Protein AF-A0A543K991-F1 (afdb_monomer_lite)

Organism: NCBI:txid393481

Radius of gyration: 12.43 Å; chains: 1; bounding box: 25×21×35 Å

InterPro domains:
  IPR027367 YMGG-like Gly-zipper [PF13441] (1-64)

Secondary structure (DSSP, 8-state):
-HHHHHHHHHHHHHHHHHHT---HHHHHHHHHHHHHHHHHHH--THHHHHHHHHHHHHHHHHHHTS---

Sequence (69 aa):
MKKLSVMALFAASLAVVTGCTNDPQINAATGALTGAAVGTQIGSGSGRTAAILGGAAVGTVVGANAPTY

Structure (mmCIF, N/CA/C/O backbone):
data_AF-A0A543K991-F1
#
_entry.id   AF-A0A543K991-F1
#
loop_
_atom_site.group_PDB
_atom_site.id
_atom_site.type_symbol
_atom_site.label_atom_id
_atom_site.label_alt_id
_atom_site.label_comp_id
_atom_site.label_asym_id
_atom_site.label_entity_id
_atom_site.label_seq_id
_atom_site.pdbx_PDB_ins_code
_atom_site.Cartn_x
_atom_site.Cartn_y
_atom_site.Cartn_z
_atom_site.occupancy
_atom_site.B_iso_or_equiv
_atom_site.auth_seq_id
_atom_site.auth_comp_id
_atom_site.auth_asym_id
_atom_site.auth_atom_id
_atom_site.pdbx_PDB_model_num
ATOM 1 N N . MET A 1 1 ? 4.731 13.651 14.662 1.00 46.41 1 MET A N 1
ATOM 2 C CA . MET A 1 1 ? 4.921 14.560 13.505 1.00 46.41 1 MET A CA 1
ATOM 3 C C . MET A 1 1 ? 6.335 14.496 12.916 1.00 46.41 1 MET A C 1
ATOM 5 O O . MET A 1 1 ? 6.448 14.229 11.732 1.00 46.41 1 MET A O 1
ATOM 9 N N . LYS A 1 2 ? 7.421 14.604 13.706 1.00 49.41 2 LYS A N 1
ATOM 10 C CA . LYS A 1 2 ? 8.813 14.466 13.202 1.00 49.41 2 LYS A CA 1
ATOM 11 C C . LYS A 1 2 ? 9.095 13.127 12.481 1.00 49.41 2 LYS A C 1
ATOM 13 O O . LYS A 1 2 ? 9.718 13.111 11.430 1.00 49.41 2 LYS A O 1
ATOM 18 N N . LYS A 1 3 ? 8.569 12.016 13.019 1.00 52.66 3 LYS A N 1
ATOM 19 C CA . LYS A 1 3 ? 8.748 10.647 12.484 1.00 52.66 3 LYS A CA 1
ATOM 20 C C . LYS A 1 3 ? 8.010 10.401 11.157 1.00 52.66 3 LYS A C 1
ATOM 22 O O . LYS A 1 3 ? 8.472 9.619 10.340 1.00 52.66 3 LYS A O 1
ATOM 27 N N . LEU A 1 4 ? 6.891 11.102 10.947 1.00 57.66 4 LEU A N 1
ATOM 28 C CA . LEU A 1 4 ? 6.104 11.019 9.712 1.00 57.66 4 LEU A CA 1
ATOM 29 C C . LEU A 1 4 ? 6.836 11.712 8.555 1.00 57.66 4 LEU A C 1
ATOM 31 O O . LEU A 1 4 ? 6.859 11.193 7.449 1.00 57.66 4 LEU A O 1
ATOM 35 N N . SER A 1 5 ? 7.494 12.841 8.846 1.00 56.59 5 SER A N 1
ATOM 36 C CA . SER A 1 5 ? 8.293 13.581 7.863 1.00 56.59 5 SER A CA 1
ATOM 37 C C . SER A 1 5 ? 9.507 12.775 7.387 1.00 56.59 5 SER A C 1
ATOM 39 O O . SER A 1 5 ? 9.793 12.738 6.198 1.00 56.59 5 SER A O 1
ATOM 41 N N . VAL A 1 6 ? 10.172 12.047 8.293 1.00 67.00 6 VAL A N 1
ATOM 42 C CA . VAL A 1 6 ? 11.304 11.172 7.933 1.00 67.00 6 VAL A CA 1
ATOM 43 C C . VAL A 1 6 ? 10.850 9.976 7.089 1.00 67.00 6 VAL A C 1
ATOM 45 O O . VAL A 1 6 ? 11.505 9.669 6.100 1.00 67.00 6 VAL A O 1
ATOM 48 N N . MET A 1 7 ? 9.714 9.336 7.409 1.00 63.81 7 MET A N 1
ATOM 49 C CA . MET A 1 7 ? 9.161 8.275 6.550 1.00 63.81 7 MET A CA 1
ATOM 50 C C . MET A 1 7 ? 8.734 8.796 5.176 1.00 63.81 7 MET A C 1
ATOM 52 O O . MET A 1 7 ? 8.957 8.110 4.187 1.00 63.81 7 MET A O 1
ATOM 56 N N . ALA A 1 8 ? 8.148 9.992 5.101 1.00 64.19 8 ALA A N 1
ATOM 57 C CA . ALA A 1 8 ? 7.758 10.598 3.831 1.00 64.19 8 ALA A CA 1
ATOM 58 C C . ALA A 1 8 ? 8.980 10.956 2.971 1.00 64.19 8 ALA A C 1
ATOM 60 O O . ALA A 1 8 ? 8.987 10.677 1.779 1.00 64.19 8 ALA A O 1
ATOM 61 N N . LEU A 1 9 ? 10.037 11.500 3.582 1.00 63.34 9 LEU A N 1
ATOM 62 C CA . LEU A 1 9 ? 11.317 11.763 2.917 1.00 63.34 9 LEU A CA 1
ATOM 63 C C . LEU A 1 9 ? 11.972 10.475 2.406 1.00 63.34 9 LEU A C 1
ATOM 65 O O . LEU A 1 9 ? 12.480 10.461 1.291 1.00 63.34 9 LEU A O 1
ATOM 69 N N . PHE A 1 10 ? 11.915 9.394 3.187 1.00 68.12 10 PHE A N 1
ATOM 70 C CA . PHE A 1 10 ? 12.456 8.092 2.794 1.00 68.12 10 PHE A CA 1
ATOM 71 C C . PHE A 1 10 ? 11.627 7.427 1.683 1.00 68.12 10 PHE A C 1
ATOM 73 O O . PHE A 1 10 ? 12.173 6.850 0.751 1.00 68.12 10 PHE A O 1
ATOM 80 N N . ALA A 1 11 ? 10.298 7.541 1.739 1.00 65.75 11 ALA A N 1
ATOM 81 C CA . ALA A 1 11 ? 9.419 7.065 0.674 1.00 65.75 11 ALA A CA 1
ATOM 82 C C . ALA A 1 11 ? 9.613 7.866 -0.623 1.00 65.75 11 ALA A C 1
ATOM 84 O O . ALA A 1 11 ? 9.629 7.284 -1.702 1.00 65.75 11 ALA A O 1
ATOM 85 N N . ALA A 1 12 ? 9.819 9.182 -0.527 1.00 64.31 12 ALA A N 1
ATOM 86 C CA . ALA A 1 12 ? 10.082 10.041 -1.677 1.00 64.31 12 ALA A CA 1
ATOM 87 C C . ALA A 1 12 ? 11.434 9.732 -2.338 1.00 64.31 12 ALA A C 1
ATOM 89 O O . ALA A 1 12 ? 11.519 9.697 -3.564 1.00 64.31 12 ALA A O 1
ATOM 90 N N . SER A 1 13 ? 12.483 9.456 -1.555 1.00 62.62 13 SER A N 1
ATOM 91 C CA . SER A 1 13 ? 13.771 9.036 -2.112 1.00 62.62 13 SER A CA 1
ATOM 92 C C . SER A 1 13 ? 13.701 7.644 -2.747 1.00 62.62 13 SER A C 1
ATOM 94 O O . SER A 1 13 ? 14.286 7.445 -3.808 1.00 62.62 13 SER A O 1
ATOM 96 N N . LEU A 1 14 ? 12.936 6.705 -2.175 1.00 62.25 14 LEU A N 1
ATOM 97 C CA . LEU A 1 14 ? 12.684 5.406 -2.813 1.00 62.25 14 LEU A CA 1
ATOM 98 C C . LEU A 1 14 ? 11.852 5.536 -4.096 1.00 62.25 14 LEU A C 1
ATOM 100 O O . LEU A 1 14 ? 12.140 4.833 -5.056 1.00 62.25 14 LEU A O 1
ATOM 104 N N . ALA A 1 15 ? 10.882 6.453 -4.146 1.00 63.22 15 ALA A N 1
ATOM 105 C CA . ALA A 1 15 ? 10.076 6.702 -5.341 1.00 63.22 15 ALA A CA 1
ATOM 106 C C . ALA A 1 15 ? 10.917 7.238 -6.517 1.00 63.22 15 ALA A C 1
ATOM 108 O O . ALA A 1 15 ? 10.677 6.877 -7.668 1.00 63.22 15 ALA A O 1
ATOM 109 N N . VAL A 1 16 ? 11.936 8.058 -6.232 1.00 63.50 16 VAL A N 1
ATOM 110 C CA . VAL A 1 16 ? 12.918 8.507 -7.237 1.00 63.50 16 VAL A CA 1
ATOM 111 C C . VAL A 1 16 ? 13.761 7.336 -7.744 1.00 63.50 16 VAL A C 1
ATOM 113 O O . VAL A 1 16 ? 13.985 7.224 -8.944 1.00 63.50 16 VAL A O 1
ATOM 116 N N . VAL A 1 17 ? 14.182 6.429 -6.856 1.00 61.78 17 VAL A N 1
ATOM 117 C CA . VAL A 1 17 ? 14.920 5.217 -7.253 1.00 61.78 17 VAL A CA 1
ATOM 118 C C . VAL A 1 17 ? 14.037 4.279 -8.079 1.00 61.78 17 VAL A C 1
ATOM 120 O O . VAL A 1 17 ? 14.522 3.673 -9.031 1.00 61.78 17 VAL A O 1
ATOM 123 N N . THR A 1 18 ? 12.738 4.197 -7.784 1.00 61.41 18 THR A N 1
ATOM 124 C CA . THR A 1 18 ? 11.813 3.356 -8.553 1.00 61.41 18 THR A CA 1
ATOM 125 C C . THR A 1 18 ? 11.375 3.968 -9.873 1.00 61.41 18 THR A C 1
ATOM 127 O O . THR A 1 18 ? 11.055 3.248 -10.804 1.00 61.41 18 THR A O 1
ATOM 130 N N . GLY A 1 19 ? 11.425 5.294 -10.006 1.00 59.06 19 GLY A N 1
ATOM 131 C CA . GLY A 1 19 ? 11.313 5.939 -11.315 1.00 59.06 19 GLY A CA 1
ATOM 132 C C . GLY A 1 19 ? 12.450 5.550 -12.267 1.00 59.06 19 GLY A C 1
ATOM 133 O O . GLY A 1 19 ? 12.279 5.639 -13.477 1.00 59.06 19 GLY A O 1
ATOM 134 N N . CYS A 1 20 ? 13.584 5.087 -11.728 1.00 65.00 20 CYS A N 1
ATOM 135 C CA . CYS A 1 20 ? 14.731 4.601 -12.493 1.00 65.00 20 CYS A CA 1
ATOM 136 C C . CYS A 1 20 ? 14.785 3.067 -12.630 1.00 65.00 20 CYS A C 1
ATOM 138 O O . CYS A 1 20 ? 15.745 2.564 -13.211 1.00 65.00 20 CYS A O 1
ATOM 140 N N . THR A 1 21 ? 13.821 2.312 -12.080 1.00 64.12 21 THR A N 1
ATOM 141 C CA . THR A 1 21 ? 13.769 0.848 -12.222 1.00 64.12 21 THR A CA 1
ATOM 142 C C . THR A 1 21 ? 12.564 0.423 -13.055 1.00 64.12 21 THR A C 1
ATOM 144 O O . THR A 1 21 ? 11.409 0.717 -12.746 1.00 64.12 21 THR A O 1
ATOM 147 N N . ASN A 1 22 ? 12.836 -0.310 -14.131 1.00 68.31 22 ASN A N 1
ATOM 148 C CA . ASN A 1 22 ? 11.805 -0.889 -14.989 1.00 68.31 22 ASN A CA 1
ATOM 149 C C . ASN A 1 22 ? 11.383 -2.288 -14.492 1.00 68.31 22 ASN A C 1
ATOM 151 O O . ASN A 1 22 ? 10.682 -3.008 -15.199 1.00 68.31 22 ASN A O 1
ATOM 155 N N . ASP A 1 23 ? 11.792 -2.685 -13.280 1.00 76.75 23 ASP A N 1
ATOM 156 C CA . ASP A 1 23 ? 11.446 -3.982 -12.711 1.00 76.75 23 ASP A CA 1
ATOM 157 C C . ASP A 1 23 ? 10.033 -3.966 -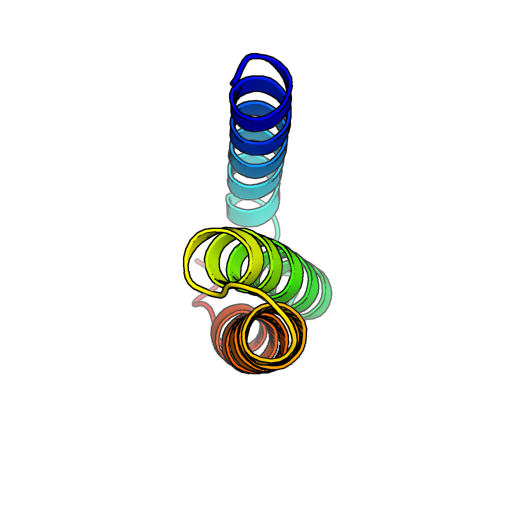12.104 1.00 76.75 23 ASP A C 1
ATOM 159 O O . ASP A 1 23 ? 9.786 -3.291 -11.093 1.00 76.75 23 ASP A O 1
ATOM 163 N N . PRO A 1 24 ? 9.095 -4.775 -12.633 1.00 72.19 24 PRO A N 1
ATOM 164 C CA . PRO A 1 24 ? 7.712 -4.798 -12.158 1.00 72.19 24 PRO A CA 1
ATOM 165 C C . PRO A 1 24 ? 7.606 -5.232 -10.690 1.00 72.19 24 PRO A C 1
ATOM 167 O O . PRO A 1 24 ? 6.686 -4.829 -9.982 1.00 72.19 24 PRO A O 1
ATOM 170 N N . GLN A 1 25 ? 8.570 -6.016 -10.200 1.00 78.44 25 GLN A N 1
ATOM 171 C CA . GLN A 1 25 ? 8.621 -6.458 -8.808 1.00 78.44 25 GLN A CA 1
ATOM 172 C C . GLN A 1 25 ? 8.964 -5.312 -7.846 1.00 78.44 25 GLN A C 1
ATOM 174 O O . GLN A 1 25 ? 8.371 -5.211 -6.770 1.00 78.44 25 GLN A O 1
ATOM 179 N N . ILE A 1 26 ? 9.882 -4.427 -8.241 1.00 77.00 26 ILE A N 1
ATOM 180 C CA . ILE A 1 26 ? 10.254 -3.260 -7.438 1.00 77.00 26 ILE A CA 1
ATOM 181 C C . ILE A 1 26 ? 9.125 -2.224 -7.470 1.00 77.00 26 ILE A C 1
ATOM 183 O O . ILE A 1 26 ? 8.774 -1.666 -6.427 1.00 77.00 26 ILE A O 1
ATOM 187 N N . ASN A 1 27 ? 8.475 -2.034 -8.619 1.00 75.38 27 ASN A N 1
ATOM 188 C CA . ASN A 1 27 ? 7.335 -1.123 -8.725 1.00 75.38 27 ASN A CA 1
ATOM 189 C C . ASN A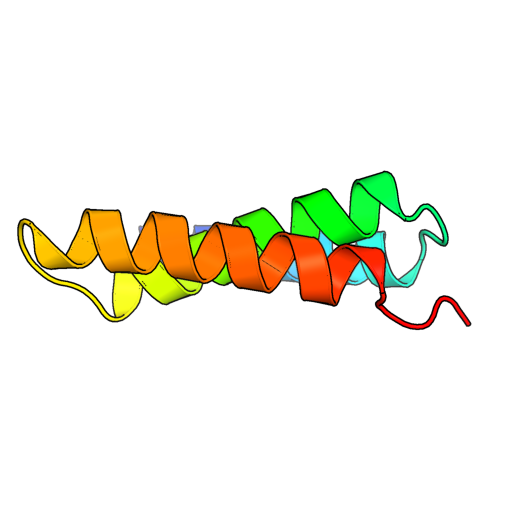 1 27 ? 6.123 -1.622 -7.924 1.00 75.38 27 ASN A C 1
ATOM 191 O O . ASN A 1 27 ? 5.487 -0.833 -7.220 1.00 75.38 27 ASN A O 1
ATOM 195 N N . ALA A 1 28 ? 5.862 -2.934 -7.912 1.00 79.12 28 ALA A N 1
ATOM 196 C CA . ALA A 1 28 ? 4.849 -3.542 -7.049 1.00 79.12 28 ALA A CA 1
ATOM 197 C C . ALA A 1 28 ? 5.152 -3.331 -5.557 1.00 79.12 28 ALA A C 1
ATOM 199 O O . ALA A 1 28 ? 4.269 -2.932 -4.797 1.00 79.12 28 ALA A O 1
ATOM 200 N N . ALA A 1 29 ? 6.398 -3.557 -5.125 1.00 79.88 29 ALA A N 1
ATOM 201 C CA . ALA A 1 29 ? 6.802 -3.357 -3.734 1.00 79.88 29 ALA A CA 1
ATOM 202 C C . ALA A 1 29 ? 6.655 -1.890 -3.300 1.00 79.88 29 ALA A C 1
ATOM 204 O O . ALA A 1 29 ? 6.126 -1.603 -2.225 1.00 79.88 29 ALA A O 1
ATOM 205 N N . THR A 1 30 ? 7.053 -0.949 -4.151 1.00 80.44 30 THR A N 1
ATOM 206 C CA . THR A 1 30 ? 6.960 0.487 -3.859 1.00 80.44 30 THR A CA 1
ATOM 207 C C . THR A 1 30 ? 5.521 0.966 -3.805 1.00 80.44 30 THR A C 1
ATOM 209 O O . THR A 1 30 ? 5.147 1.700 -2.885 1.00 80.44 30 THR A O 1
ATOM 212 N N . GLY A 1 31 ? 4.685 0.503 -4.732 1.00 76.38 31 GLY A N 1
ATOM 213 C CA . GLY A 1 31 ? 3.254 0.756 -4.693 1.00 76.38 31 GLY A CA 1
ATOM 214 C C . GLY A 1 31 ? 2.620 0.210 -3.411 1.00 76.38 31 GLY A C 1
ATOM 215 O O . GLY A 1 31 ? 1.878 0.935 -2.748 1.00 76.38 31 GLY A O 1
ATOM 216 N N . ALA A 1 32 ? 2.989 -1.005 -2.985 1.00 82.12 32 ALA A N 1
ATOM 217 C CA . ALA A 1 32 ? 2.536 -1.601 -1.725 1.00 82.12 32 ALA A CA 1
ATOM 218 C C . ALA A 1 32 ? 2.867 -0.734 -0.510 1.00 82.12 32 ALA A C 1
ATOM 220 O O . ALA A 1 32 ? 2.006 -0.446 0.319 1.00 82.12 32 ALA A O 1
ATOM 221 N N . LEU A 1 33 ? 4.129 -0.316 -0.404 1.00 79.50 33 LEU A N 1
ATOM 222 C CA . LEU A 1 33 ? 4.634 0.461 0.723 1.00 79.50 33 LEU A CA 1
ATOM 223 C C . LEU A 1 33 ? 3.996 1.849 0.764 1.00 79.50 33 LEU A C 1
ATOM 225 O O . LEU A 1 33 ? 3.605 2.323 1.831 1.00 79.50 33 LEU A O 1
ATOM 229 N N . THR A 1 34 ? 3.831 2.472 -0.401 1.00 82.25 34 THR A N 1
ATOM 230 C CA . THR A 1 34 ? 3.170 3.773 -0.536 1.00 82.25 34 THR A CA 1
ATOM 231 C C . THR A 1 34 ? 1.697 3.668 -0.154 1.00 82.25 34 THR A C 1
ATOM 233 O O . THR A 1 34 ? 1.211 4.434 0.676 1.00 82.25 34 THR A O 1
ATOM 236 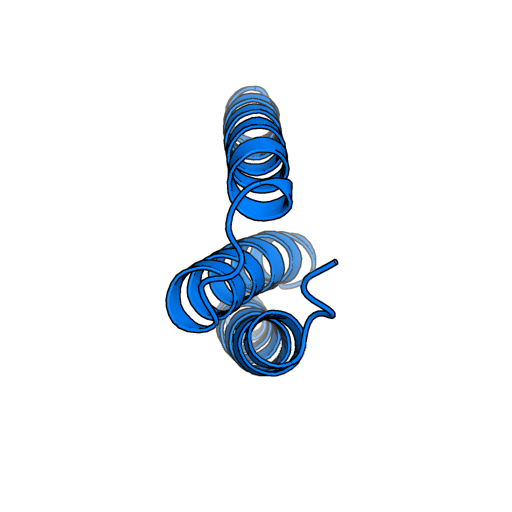N N . GLY A 1 35 ? 0.991 2.668 -0.680 1.00 79.12 35 GLY A N 1
ATOM 237 C CA . GLY A 1 35 ? -0.407 2.411 -0.361 1.00 79.12 35 GLY A CA 1
ATOM 238 C C . GLY A 1 35 ? -0.632 2.068 1.115 1.00 79.12 35 GLY A C 1
ATOM 239 O O . GLY A 1 35 ? -1.558 2.591 1.735 1.00 79.12 35 GLY A O 1
ATOM 240 N N . ALA A 1 36 ? 0.260 1.282 1.721 1.00 79.62 36 ALA A N 1
ATOM 241 C CA . ALA A 1 36 ? 0.268 1.000 3.156 1.00 79.62 36 ALA A CA 1
ATOM 242 C C . ALA A 1 36 ? 0.475 2.275 3.993 1.00 79.62 36 ALA A C 1
ATOM 244 O O . ALA A 1 36 ? -0.209 2.493 4.997 1.00 79.62 36 ALA A O 1
ATOM 245 N N . ALA A 1 37 ? 1.404 3.139 3.575 1.00 80.19 37 ALA A N 1
ATOM 246 C CA . ALA A 1 37 ? 1.704 4.398 4.249 1.00 80.19 37 ALA A CA 1
ATOM 247 C C . ALA A 1 37 ? 0.562 5.419 4.132 1.00 80.19 37 ALA A C 1
ATOM 249 O O . ALA A 1 37 ? 0.335 6.203 5.054 1.00 80.19 37 ALA A O 1
ATOM 250 N N . VAL A 1 38 ? -0.195 5.411 3.036 1.00 80.50 38 VAL A N 1
ATOM 251 C CA . VAL A 1 38 ? -1.425 6.207 2.913 1.00 80.50 38 VAL A CA 1
ATOM 252 C C . VAL A 1 38 ? -2.539 5.595 3.771 1.00 80.50 38 VAL A C 1
ATOM 254 O O . VAL A 1 38 ? -3.195 6.302 4.537 1.00 80.50 38 VAL A O 1
ATOM 257 N N . GLY A 1 39 ? -2.686 4.268 3.758 1.00 73.81 39 GLY A N 1
ATOM 258 C CA . GLY A 1 39 ? -3.652 3.542 4.585 1.00 73.81 39 GLY A CA 1
ATOM 259 C C . GLY A 1 39 ? -3.472 3.769 6.090 1.00 73.81 39 GLY A C 1
ATOM 260 O O . GLY A 1 39 ? -4.452 3.921 6.822 1.00 73.81 39 GLY A O 1
ATOM 261 N N . THR A 1 40 ? -2.225 3.898 6.560 1.00 78.75 40 THR A N 1
ATOM 262 C CA . THR A 1 40 ? -1.934 4.197 7.975 1.00 78.75 40 THR A CA 1
ATOM 263 C C . THR A 1 40 ? -2.330 5.618 8.385 1.00 78.75 40 THR A C 1
ATOM 265 O O . THR A 1 40 ? -2.475 5.892 9.579 1.00 78.75 40 THR A O 1
ATOM 268 N N . GLN A 1 41 ? -2.505 6.532 7.428 1.00 77.06 41 GLN A N 1
ATOM 269 C CA . GLN A 1 41 ? -2.912 7.915 7.687 1.00 77.06 41 GLN A CA 1
ATOM 270 C C . GLN A 1 41 ? -4.431 8.098 7.644 1.00 77.06 41 GLN A C 1
ATOM 272 O O . GLN A 1 41 ? -4.952 8.927 8.382 1.00 77.06 41 GLN A O 1
ATOM 277 N N . ILE A 1 42 ? -5.132 7.312 6.823 1.00 75.25 42 ILE A N 1
ATOM 278 C CA . ILE A 1 42 ? -6.583 7.440 6.630 1.00 75.25 42 ILE A CA 1
ATOM 279 C C . ILE A 1 42 ? -7.379 6.669 7.698 1.00 75.25 42 ILE A C 1
ATOM 281 O O . ILE A 1 42 ? -8.447 7.118 8.107 1.00 75.25 42 ILE A O 1
ATOM 285 N N . GLY A 1 43 ? -6.885 5.524 8.181 1.00 66.88 43 GLY A N 1
ATOM 286 C CA . GLY A 1 43 ? -7.632 4.700 9.138 1.00 66.88 43 GLY A CA 1
ATOM 287 C C . GLY A 1 43 ? -7.297 4.951 10.616 1.00 66.88 43 GLY A C 1
ATOM 288 O O . GLY A 1 43 ? -6.156 5.242 10.982 1.00 66.88 43 GLY A O 1
ATOM 289 N N . SER A 1 44 ? -8.286 4.753 11.494 1.00 71.44 44 SER A N 1
ATOM 290 C CA . SER A 1 44 ? -8.119 4.712 12.954 1.00 71.44 44 SER A CA 1
ATOM 291 C C . SER A 1 44 ? -8.659 3.394 13.532 1.00 71.44 44 SER A C 1
ATOM 293 O O . SER A 1 44 ? -9.534 2.752 12.946 1.00 71.44 44 SER A O 1
ATOM 295 N N . GLY A 1 45 ? -8.095 2.937 14.656 1.00 78.56 45 GLY A N 1
ATOM 296 C CA . GLY A 1 45 ? -8.492 1.676 15.299 1.00 78.56 45 GLY A CA 1
ATOM 297 C C . GLY A 1 45 ? -8.389 0.457 14.368 1.00 78.56 45 GLY A C 1
ATOM 298 O O . GLY A 1 45 ? -7.421 0.319 13.622 1.00 78.56 45 GLY A O 1
ATOM 299 N N . SER A 1 46 ? -9.404 -0.413 14.389 1.00 74.12 46 SER A N 1
ATOM 300 C CA . SER A 1 46 ? -9.493 -1.605 13.522 1.00 74.12 46 SER A CA 1
ATOM 301 C C . SER A 1 46 ? -9.531 -1.254 12.021 1.00 74.12 46 SER A C 1
ATOM 303 O O . SER A 1 46 ? -8.961 -1.966 11.194 1.00 74.12 46 SER A O 1
ATOM 305 N N . GLY A 1 47 ? -10.089 -0.088 11.667 1.00 78.38 47 GLY A N 1
ATOM 306 C CA . GLY A 1 47 ? -10.127 0.409 10.288 1.00 78.38 47 GLY A CA 1
ATOM 307 C C . GLY A 1 47 ? -8.751 0.779 9.726 1.00 78.38 47 GLY A C 1
ATOM 308 O O . GLY A 1 47 ? -8.572 0.807 8.512 1.00 78.38 47 GLY A O 1
ATOM 309 N N . ARG A 1 48 ? -7.749 1.005 10.588 1.00 82.19 48 ARG A N 1
ATOM 310 C CA . ARG A 1 48 ? -6.371 1.299 10.170 1.00 82.19 48 ARG A CA 1
ATOM 311 C C . ARG A 1 48 ? -5.702 0.108 9.506 1.00 82.19 48 ARG A C 1
ATOM 313 O O . ARG A 1 48 ? -5.093 0.269 8.458 1.00 82.19 48 ARG A O 1
ATOM 320 N N . THR A 1 49 ? -5.846 -1.085 10.073 1.00 83.81 49 THR A N 1
ATOM 321 C CA . THR A 1 49 ? -5.260 -2.302 9.496 1.00 83.81 49 THR A CA 1
ATOM 322 C C . THR A 1 49 ? -5.905 -2.633 8.155 1.00 83.81 49 THR A C 1
ATOM 324 O O . THR A 1 49 ? -5.199 -2.946 7.201 1.00 83.81 49 THR A O 1
ATOM 327 N N . ALA A 1 50 ? -7.228 -2.484 8.051 1.00 82.31 50 ALA A N 1
ATOM 328 C CA . ALA A 1 50 ? -7.941 -2.661 6.789 1.00 82.31 50 ALA A CA 1
ATOM 329 C C . ALA A 1 50 ? -7.499 -1.634 5.733 1.00 82.31 50 ALA A C 1
ATOM 331 O O . ALA A 1 50 ? -7.248 -2.006 4.590 1.00 82.31 50 ALA A O 1
ATOM 332 N N . ALA A 1 51 ? -7.328 -0.365 6.116 1.00 81.69 51 ALA A N 1
ATOM 333 C CA . ALA A 1 51 ? -6.846 0.678 5.215 1.00 81.69 51 ALA A CA 1
ATOM 334 C C . ALA A 1 51 ? -5.389 0.452 4.777 1.00 81.69 51 ALA A C 1
ATOM 336 O O . ALA A 1 51 ? -5.066 0.673 3.614 1.00 81.69 51 ALA A O 1
ATOM 337 N N . ILE A 1 52 ? -4.514 -0.022 5.672 1.00 84.00 52 ILE A N 1
ATOM 338 C CA . ILE A 1 52 ? -3.127 -0.387 5.345 1.00 84.00 52 ILE A CA 1
ATOM 339 C C . ILE A 1 52 ? -3.100 -1.559 4.363 1.00 84.00 52 ILE A C 1
ATOM 341 O O . ILE A 1 52 ? -2.432 -1.465 3.341 1.00 84.00 52 ILE A O 1
ATOM 345 N N . LEU A 1 53 ? -3.819 -2.647 4.652 1.00 85.12 53 LEU A N 1
ATOM 346 C CA . LEU A 1 53 ? -3.833 -3.841 3.803 1.00 85.12 53 LEU A CA 1
ATOM 347 C C . LEU A 1 53 ? -4.497 -3.569 2.451 1.00 85.12 53 LEU A C 1
ATOM 349 O O . LEU A 1 53 ? -3.970 -3.974 1.420 1.00 85.12 53 LEU A O 1
ATOM 353 N N . GLY A 1 54 ? -5.616 -2.842 2.446 1.00 86.81 54 GLY A N 1
ATOM 354 C CA . GLY A 1 54 ? -6.300 -2.430 1.223 1.00 86.81 54 GLY A CA 1
ATOM 355 C C . GLY A 1 54 ? -5.448 -1.477 0.391 1.00 86.81 54 GLY A C 1
ATOM 356 O O . GLY A 1 54 ? -5.275 -1.692 -0.804 1.00 86.81 54 GLY A O 1
ATOM 357 N N . GLY A 1 55 ? -4.842 -0.473 1.027 1.00 82.44 55 GLY A N 1
ATOM 358 C CA . GLY A 1 55 ? -3.914 0.443 0.372 1.00 82.44 55 GLY A CA 1
ATOM 359 C C . GLY A 1 55 ? -2.699 -0.285 -0.197 1.00 82.44 55 GLY A C 1
ATOM 360 O O . GLY A 1 55 ? -2.336 -0.045 -1.342 1.00 82.44 55 GLY A O 1
ATOM 361 N N . ALA A 1 56 ? -2.114 -1.221 0.553 1.00 84.06 56 ALA A N 1
ATOM 362 C CA . ALA A 1 56 ? -0.995 -2.032 0.090 1.00 84.06 56 ALA A CA 1
ATOM 363 C C . ALA A 1 56 ? -1.370 -2.908 -1.109 1.00 84.06 56 ALA A C 1
ATOM 365 O O . ALA A 1 56 ? -0.630 -2.934 -2.082 1.00 84.06 56 ALA A O 1
ATOM 366 N N . ALA A 1 57 ? -2.518 -3.588 -1.075 1.00 84.88 57 ALA A N 1
ATOM 367 C CA . ALA A 1 57 ? -2.969 -4.448 -2.168 1.00 84.88 57 ALA A CA 1
ATOM 368 C C . ALA A 1 57 ? -3.314 -3.657 -3.439 1.00 84.88 57 ALA A C 1
ATOM 370 O O . ALA A 1 57 ? -2.980 -4.069 -4.545 1.00 84.88 57 ALA A O 1
ATOM 371 N N . VAL A 1 58 ? -3.958 -2.495 -3.306 1.00 85.12 58 VAL A N 1
ATOM 372 C CA . VAL A 1 58 ? -4.198 -1.612 -4.458 1.00 85.12 58 VAL A CA 1
ATOM 373 C C . VAL A 1 58 ? -2.868 -1.065 -4.976 1.00 85.12 58 VAL A C 1
ATOM 375 O O . VAL A 1 58 ? -2.614 -1.064 -6.177 1.00 85.12 58 VAL A O 1
ATOM 378 N N . GLY A 1 59 ? -1.987 -0.665 -4.063 1.00 80.50 59 GLY A N 1
ATOM 379 C CA . GLY A 1 59 ? -0.653 -0.180 -4.365 1.00 80.50 59 GLY A CA 1
ATOM 380 C C . GLY A 1 59 ? 0.213 -1.199 -5.105 1.00 80.50 59 GLY A C 1
ATOM 381 O O . GLY A 1 59 ? 0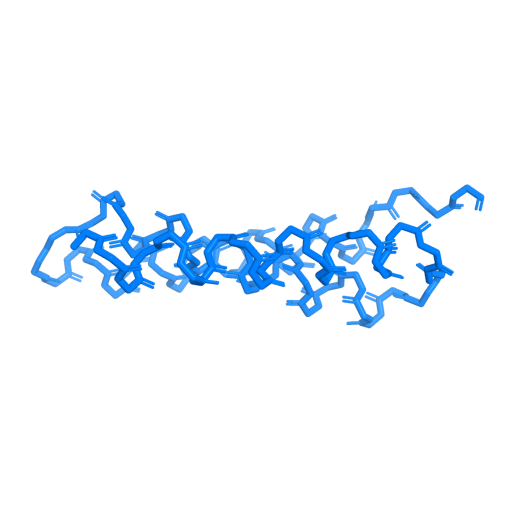.857 -0.824 -6.078 1.00 80.50 59 GLY A O 1
ATOM 382 N N . THR A 1 60 ? 0.208 -2.480 -4.719 1.00 82.62 60 THR A N 1
ATOM 383 C CA . THR A 1 60 ? 0.963 -3.532 -5.426 1.00 82.62 60 THR A CA 1
ATOM 384 C C . THR A 1 60 ? 0.484 -3.708 -6.855 1.00 82.62 60 THR A C 1
ATOM 386 O O . THR A 1 60 ? 1.310 -3.794 -7.757 1.00 82.62 60 THR A O 1
ATOM 389 N N . VAL A 1 61 ? -0.832 -3.754 -7.073 1.00 83.62 61 VAL A N 1
ATOM 390 C CA . VAL A 1 61 ? -1.417 -3.957 -8.404 1.00 83.62 61 VAL A CA 1
ATOM 391 C C . VAL A 1 61 ? -1.124 -2.762 -9.302 1.00 83.62 61 VAL A C 1
ATOM 393 O O . VAL A 1 61 ? -0.68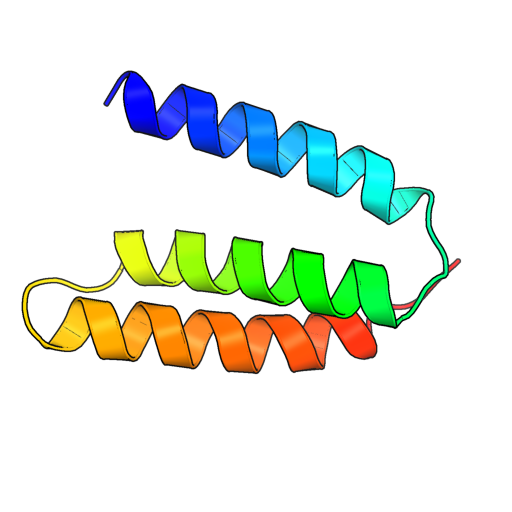2 -2.939 -10.434 1.00 83.62 61 VAL A O 1
ATOM 396 N N . VAL A 1 62 ? -1.327 -1.546 -8.792 1.00 80.69 62 VAL A N 1
ATOM 397 C CA . VAL A 1 62 ? -1.045 -0.313 -9.538 1.00 80.69 62 VAL A CA 1
ATOM 398 C C . VAL A 1 62 ? 0.452 -0.179 -9.815 1.00 80.69 62 VAL A C 1
ATOM 400 O O . VAL A 1 62 ? 0.831 0.167 -10.926 1.00 80.69 62 VAL A O 1
ATOM 403 N N . GLY A 1 63 ? 1.302 -0.514 -8.843 1.00 76.94 63 GLY A N 1
ATOM 404 C CA . GLY A 1 63 ? 2.754 -0.510 -8.994 1.00 76.94 63 GLY A CA 1
ATOM 405 C C . GLY A 1 63 ? 3.254 -1.541 -10.007 1.00 76.94 63 GLY A C 1
ATOM 406 O O . GLY A 1 63 ? 4.063 -1.210 -10.862 1.00 76.94 63 GLY A O 1
ATOM 407 N N . ALA A 1 64 ? 2.732 -2.770 -9.983 1.00 76.56 64 ALA A N 1
ATOM 408 C CA . ALA A 1 64 ? 3.100 -3.818 -10.940 1.00 76.56 64 ALA A CA 1
ATO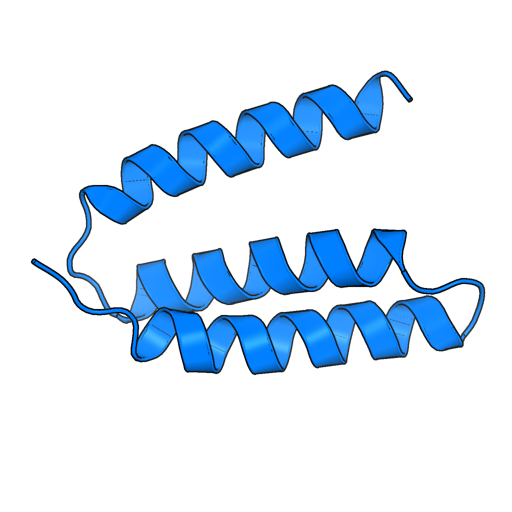M 409 C C . ALA A 1 64 ? 2.727 -3.468 -12.392 1.00 76.56 64 ALA A C 1
ATOM 411 O O . ALA A 1 64 ? 3.371 -3.948 -13.320 1.00 76.56 64 ALA A O 1
ATOM 412 N N . ASN A 1 65 ? 1.689 -2.645 -12.577 1.00 75.25 65 ASN A N 1
ATOM 413 C CA . ASN A 1 65 ? 1.213 -2.172 -13.879 1.00 75.25 65 ASN A CA 1
ATOM 414 C C . ASN A 1 65 ? 1.665 -0.737 -14.196 1.00 75.25 65 ASN A C 1
ATOM 416 O O . ASN A 1 65 ? 1.188 -0.146 -15.167 1.00 75.25 65 ASN A O 1
ATOM 420 N N . ALA A 1 66 ? 2.541 -0.149 -13.377 1.00 70.38 66 ALA A N 1
ATOM 421 C CA . ALA A 1 66 ? 3.022 1.201 -13.615 1.00 70.38 66 ALA A CA 1
ATOM 422 C C . ALA A 1 66 ? 3.850 1.227 -14.913 1.00 70.38 66 ALA A C 1
ATOM 424 O O . ALA A 1 66 ? 4.733 0.380 -15.076 1.00 70.38 66 ALA A O 1
ATOM 425 N N . PRO A 1 67 ? 3.575 2.164 -15.841 1.00 56.56 67 PRO A N 1
ATOM 426 C CA . PRO A 1 67 ? 4.295 2.248 -17.101 1.00 56.56 67 PRO A CA 1
ATOM 427 C C . PRO A 1 67 ? 5.773 2.523 -16.833 1.00 56.56 67 PRO A C 1
ATOM 429 O O . PRO A 1 67 ? 6.141 3.512 -16.201 1.00 56.56 67 PRO A O 1
ATOM 432 N N . THR A 1 68 ? 6.608 1.610 -17.307 1.00 59.06 68 THR A N 1
ATOM 433 C CA . THR A 1 68 ? 8.061 1.697 -17.252 1.00 59.06 68 THR A CA 1
ATOM 434 C C . THR A 1 68 ? 8.524 2.342 -18.558 1.00 59.06 68 THR A C 1
ATOM 436 O O . THR A 1 68 ? 8.449 1.696 -19.606 1.00 59.06 68 THR A O 1
ATOM 439 N N . TYR A 1 69 ? 8.887 3.625 -18.514 1.00 51.84 69 TYR A N 1
ATOM 440 C CA . TYR A 1 69 ? 9.344 4.393 -19.682 1.00 51.84 69 TYR A CA 1
ATOM 441 C C . TYR A 1 69 ? 10.767 4.008 -20.092 1.00 51.84 69 TYR A C 1
ATOM 443 O O . TYR A 1 69 ? 11.559 3.647 -19.189 1.00 51.84 69 TYR A O 1
#

Foldseek 3Di:
DVVLVVVVVVLVVLVVVVLVDPDLQSLLQSLLVVQLSVLCVPDDDPSSVVSNRVRNVVRNVCRSPPDND

pLDDT: mean 72.47, std 10.07, range [46.41, 86.81]